Protein AF-A8DWI6-F1 (afdb_monomer_lite)

Organism: Nematostella vectensis (NCBI:txid45351)

InterPro domains:
  IPR045056 Nucleolar protein Nop56/Nop58 [PTHR10894] (2-121)

Foldseek 3Di:
DDDVVNVVVCVVPDPPDPDDPQPEAEDCDVVVQVVCCVPPVHHYDPDPVSNVVVVVCVVCVCVVDPPRHPVNVVVVVVVVVVVVVCVVVVPDPVPDCPVVVVVVVVVVVVVVVVVVVVVVD

pLDDT: mean 83.8, std 11.17, range [44.16, 97.62]

Secondary structure (DSSP, 8-state):
---HHHHHHHHHHS---SS----EEE-S-HHHHHHHHHHH--EEE--HHHHHHHHHHHHTHHHHSTT--HHHHHHHHHHHHHHHHHHHTT--GGG-THHHHHHHHHHHHHHHHHHHHHHH-

Structure (mmCIF, N/CA/C/O backbone):
data_AF-A8DWI6-F1
#
_entry.i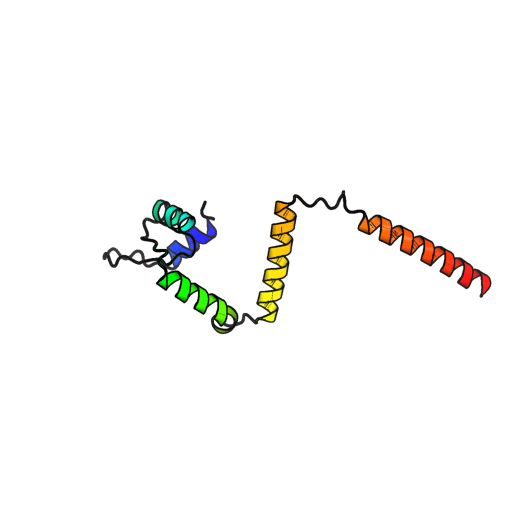d   AF-A8DWI6-F1
#
loop_
_atom_site.group_PDB
_atom_site.id
_atom_site.type_symbol
_atom_site.label_atom_id
_atom_site.label_alt_id
_atom_site.label_comp_id
_atom_site.label_asym_id
_atom_site.label_entity_id
_atom_site.label_seq_id
_atom_site.pdbx_PDB_ins_code
_atom_site.Cartn_x
_atom_site.Cartn_y
_atom_site.Cartn_z
_atom_site.occupancy
_atom_site.B_iso_or_equiv
_atom_site.auth_seq_id
_atom_site.auth_comp_id
_atom_site.auth_asym_id
_atom_site.auth_atom_id
_atom_site.pdbx_PDB_model_num
ATOM 1 N N . ILE A 1 1 ? -2.796 10.628 16.595 1.00 67.81 1 ILE A N 1
ATOM 2 C CA . ILE A 1 1 ? -3.218 11.701 15.663 1.00 67.81 1 ILE A CA 1
ATOM 3 C C . ILE A 1 1 ? -4.239 11.090 14.725 1.00 67.81 1 ILE A C 1
ATOM 5 O O . ILE A 1 1 ? -3.948 10.046 14.149 1.00 67.81 1 ILE A O 1
ATOM 9 N N . ILE A 1 2 ? -5.428 11.678 14.650 1.00 73.75 2 ILE A N 1
ATOM 10 C CA . ILE A 1 2 ? -6.501 11.252 13.748 1.00 73.75 2 ILE A CA 1
ATOM 11 C C . ILE A 1 2 ? -6.483 12.187 12.547 1.00 73.75 2 ILE A C 1
ATOM 13 O O . ILE A 1 2 ? -6.331 13.391 12.723 1.00 73.75 2 ILE A O 1
ATOM 17 N N . HIS A 1 3 ? -6.587 11.621 11.349 1.00 84.81 3 HIS A N 1
ATOM 18 C CA . HIS A 1 3 ? -6.736 12.399 10.124 1.00 84.81 3 HIS A CA 1
ATOM 19 C C . HIS A 1 3 ? -8.183 12.886 9.995 1.00 84.81 3 HIS A C 1
ATOM 21 O O . HIS A 1 3 ? -9.103 12.146 10.353 1.00 84.81 3 HIS A O 1
ATOM 27 N N . ASP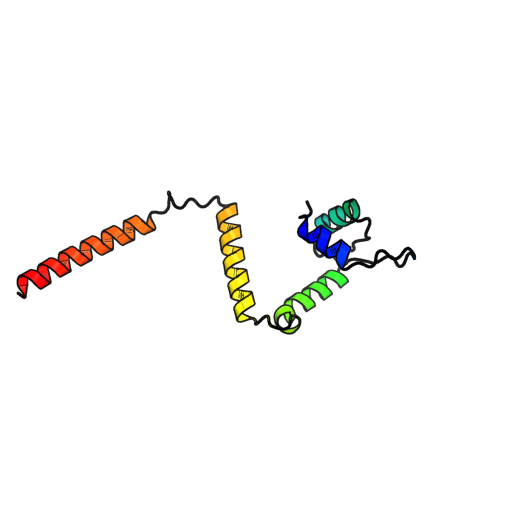 A 1 4 ? -8.395 14.086 9.459 1.00 83.88 4 ASP A N 1
ATOM 28 C CA . ASP A 1 4 ? -9.724 14.709 9.383 1.00 83.88 4 ASP A CA 1
ATOM 29 C C . ASP A 1 4 ? -10.741 13.849 8.613 1.00 83.88 4 ASP A C 1
ATOM 31 O O . ASP A 1 4 ? -11.890 13.722 9.034 1.00 83.88 4 ASP A O 1
ATOM 35 N N . ASP A 1 5 ? -10.295 13.143 7.569 1.00 86.31 5 ASP A N 1
ATOM 36 C CA . ASP A 1 5 ? -11.136 12.194 6.821 1.00 86.31 5 ASP A CA 1
ATOM 37 C C . ASP A 1 5 ? -11.675 11.053 7.695 1.00 86.31 5 ASP A C 1
ATOM 39 O O . ASP A 1 5 ? -12.832 10.650 7.566 1.00 86.31 5 ASP A O 1
ATOM 43 N N . LEU A 1 6 ? -10.847 10.530 8.610 1.00 82.94 6 LEU A N 1
ATOM 44 C CA . LEU A 1 6 ? -11.266 9.465 9.520 1.00 82.94 6 LEU A CA 1
ATOM 45 C C . LEU A 1 6 ? -12.302 9.994 10.514 1.00 82.94 6 LEU A C 1
ATOM 47 O O . LEU A 1 6 ? -13.264 9.294 10.824 1.00 82.94 6 LEU A O 1
ATOM 51 N N . LYS A 1 7 ? -12.137 11.235 10.982 1.00 81.00 7 LYS A N 1
ATOM 52 C CA . LYS A 1 7 ? -13.103 11.885 11.869 1.00 81.00 7 LYS A CA 1
ATOM 53 C C . LYS A 1 7 ? -14.454 12.073 11.172 1.00 81.00 7 LYS A C 1
ATOM 55 O O . LYS A 1 7 ? -15.467 11.616 11.697 1.00 81.00 7 LYS A O 1
ATOM 60 N N . ALA A 1 8 ? -14.456 12.647 9.967 1.00 84.94 8 ALA A N 1
ATOM 61 C CA . ALA A 1 8 ? -15.669 12.863 9.178 1.00 84.94 8 ALA A CA 1
ATOM 62 C C . ALA A 1 8 ? -16.396 11.545 8.855 1.00 84.94 8 ALA A C 1
ATOM 64 O O . ALA A 1 8 ? -17.621 11.461 8.945 1.00 84.94 8 ALA A O 1
ATOM 65 N N . PHE A 1 9 ? -15.645 10.486 8.533 1.00 84.50 9 PHE A N 1
ATOM 66 C CA . PHE A 1 9 ? -16.220 9.171 8.257 1.00 84.50 9 PHE A CA 1
ATOM 67 C C . PHE A 1 9 ? -16.909 8.558 9.483 1.00 84.50 9 PHE A C 1
ATOM 69 O O . PHE A 1 9 ? -17.992 7.983 9.356 1.00 84.50 9 PHE A O 1
ATOM 76 N N . VAL A 1 10 ? -16.302 8.666 10.668 1.00 80.56 10 VAL A N 1
ATOM 77 C CA . VAL A 1 10 ? -16.888 8.119 11.900 1.00 80.56 10 VAL A CA 1
ATOM 78 C C . VAL A 1 10 ? -18.127 8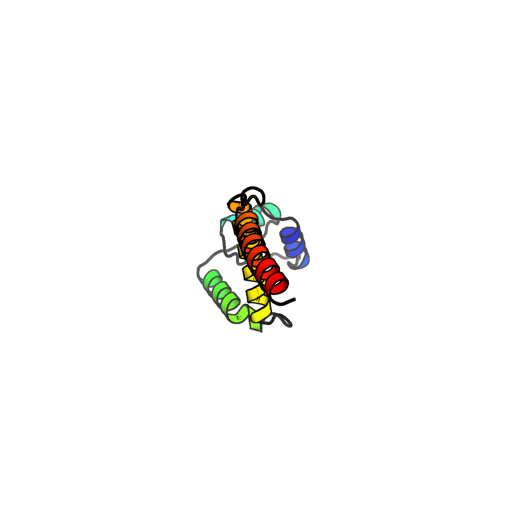.915 12.314 1.00 80.56 10 VAL A C 1
ATOM 80 O O . VAL A 1 10 ? -19.133 8.310 12.675 1.00 80.56 10 VAL A O 1
ATOM 83 N N . GLU A 1 11 ? -18.110 10.243 12.190 1.00 79.50 11 GLU A N 1
ATOM 84 C CA . GLU A 1 11 ? -19.276 11.093 12.481 1.00 79.50 11 GLU A CA 1
ATOM 85 C C . GLU A 1 11 ? -20.465 10.807 11.552 1.00 79.50 11 GLU A C 1
ATOM 87 O O . GLU A 1 11 ? -21.609 10.803 12.004 1.00 79.50 11 GLU A O 1
ATOM 92 N N . ALA A 1 12 ? -20.208 10.518 10.273 1.00 82.56 12 ALA A N 1
ATOM 93 C CA . ALA A 1 12 ? -21.257 10.214 9.301 1.00 82.56 12 ALA A CA 1
ATOM 94 C C . ALA A 1 12 ? -21.896 8.826 9.499 1.00 82.56 12 ALA A C 1
ATOM 96 O O . ALA A 1 12 ? -23.077 8.647 9.204 1.00 82.56 12 ALA A O 1
ATOM 97 N N . ASN A 1 13 ? -21.129 7.838 9.973 1.00 80.81 13 ASN A N 1
ATOM 98 C CA . ASN A 1 13 ? -21.574 6.441 10.040 1.00 80.81 13 ASN A CA 1
ATOM 99 C C . ASN A 1 13 ? -21.984 5.974 11.445 1.00 80.81 13 ASN A C 1
ATOM 101 O O . ASN A 1 13 ? -22.634 4.934 11.570 1.00 80.81 13 ASN A O 1
ATOM 105 N N . VAL A 1 14 ? -21.623 6.702 12.506 1.00 75.19 14 VAL A N 1
ATOM 106 C CA . VAL A 1 14 ? -22.023 6.357 13.876 1.00 75.19 14 VAL A CA 1
ATOM 107 C C . VAL A 1 14 ? -23.279 7.146 14.260 1.00 75.19 14 VAL A C 1
ATOM 109 O O . VAL A 1 14 ? -23.229 8.373 14.332 1.00 75.19 14 VAL A O 1
ATOM 112 N N . PRO A 1 15 ? -24.416 6.484 14.561 1.00 65.88 15 PRO A N 1
ATOM 113 C CA . PRO A 1 15 ? -25.617 7.186 14.988 1.00 65.88 15 PRO A CA 1
ATOM 114 C C . PRO A 1 15 ? -25.386 7.825 16.362 1.00 65.88 15 PRO A C 1
ATOM 116 O O . PRO A 1 15 ? -25.381 7.152 17.393 1.00 65.88 15 PRO A O 1
ATOM 119 N N . THR A 1 16 ? -25.257 9.150 16.394 1.00 60.06 16 THR A N 1
ATOM 120 C CA . THR A 1 16 ? -25.236 9.975 17.614 1.00 60.06 16 THR A CA 1
ATOM 121 C C . THR A 1 16 ? -26.654 10.141 18.182 1.00 60.06 16 THR A C 1
ATOM 123 O O . THR A 1 16 ? -27.158 11.234 18.439 1.00 60.06 16 THR A O 1
ATOM 126 N N . GLY A 1 17 ? -27.351 9.020 18.377 1.00 49.59 17 GLY A N 1
ATOM 127 C CA . GLY A 1 17 ? -28.665 8.980 19.007 1.00 49.59 17 GLY A CA 1
ATOM 128 C C . GLY A 1 17 ? -28.542 9.106 20.524 1.00 49.59 17 GLY A C 1
ATOM 129 O O . GLY A 1 17 ? -27.929 8.266 21.175 1.00 49.59 17 GLY A O 1
ATOM 130 N N . LYS A 1 18 ? -29.182 10.127 21.105 1.00 48.78 18 LYS A N 1
ATOM 131 C CA . LYS A 1 18 ? -29.254 10.482 22.543 1.00 48.78 18 LYS A CA 1
ATOM 132 C C . LYS A 1 18 ? -29.789 9.393 23.510 1.00 48.78 18 LYS A C 1
ATOM 134 O O . LYS A 1 18 ? -30.140 9.705 24.647 1.00 48.78 18 LYS A O 1
ATOM 139 N N . LYS A 1 19 ? -29.835 8.113 23.130 1.00 44.16 19 LYS A N 1
ATOM 140 C CA . LYS A 1 19 ? -30.117 6.975 24.019 1.00 44.16 19 LYS A CA 1
ATOM 141 C C . LYS A 1 19 ? -28.921 6.027 24.019 1.00 44.16 19 LYS A C 1
ATOM 143 O O . LYS A 1 19 ? -28.733 5.264 23.086 1.00 44.16 19 LYS A O 1
ATOM 148 N N . LYS A 1 20 ? -28.149 6.122 25.104 1.00 46.75 20 LYS A N 1
ATOM 149 C CA . LYS A 1 20 ? -27.011 5.318 25.591 1.00 46.75 20 LYS A CA 1
ATOM 150 C C . LYS A 1 20 ? -27.043 3.795 25.308 1.00 46.75 20 LYS A C 1
ATOM 152 O O . LYS A 1 20 ? -26.902 3.003 26.237 1.00 46.75 20 LYS A O 1
ATOM 157 N N . SER A 1 21 ? -27.130 3.339 24.063 1.00 45.66 21 SER A N 1
ATOM 158 C CA . SER A 1 21 ? -26.440 2.103 23.699 1.00 45.66 21 SER A CA 1
ATOM 159 C C . SER A 1 21 ? -24.988 2.505 23.507 1.00 45.66 21 SER A C 1
ATOM 161 O O . SER A 1 21 ? -24.685 3.239 22.570 1.00 45.66 21 SER A O 1
ATOM 163 N N . LYS A 1 22 ? -24.111 2.124 24.439 1.00 58.75 22 LYS A N 1
ATOM 164 C CA . LYS A 1 22 ? -22.657 2.245 24.284 1.00 58.75 22 LYS A CA 1
ATOM 165 C C . LYS A 1 22 ? -22.279 1.619 22.938 1.00 58.75 22 LYS A C 1
ATOM 167 O O . LYS A 1 22 ? -22.161 0.401 22.854 1.00 58.75 22 LYS A O 1
ATOM 172 N N . VAL A 1 23 ? -22.171 2.424 21.883 1.00 65.94 23 VAL A N 1
ATOM 173 C CA . VAL A 1 23 ? -21.660 1.951 20.600 1.00 65.94 23 VAL A CA 1
ATOM 174 C C . VAL A 1 23 ? -20.201 1.620 20.866 1.0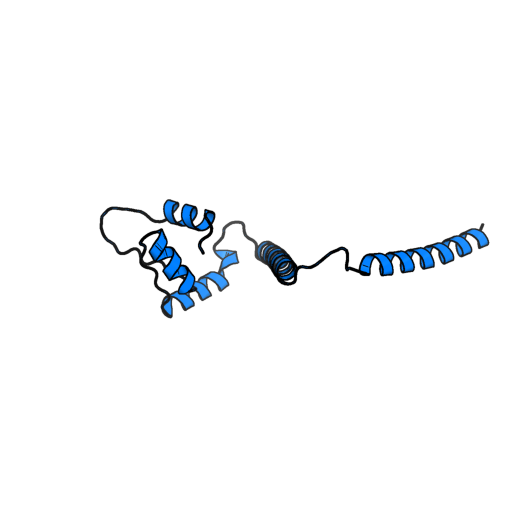0 65.94 23 VAL A C 1
ATOM 176 O O . VAL A 1 23 ? -19.410 2.509 21.178 1.00 65.94 23 VAL A O 1
ATOM 179 N N . LEU A 1 24 ? -19.899 0.326 20.860 1.00 71.62 24 LEU A N 1
ATOM 180 C CA . LEU A 1 24 ? -18.557 -0.184 21.065 1.00 71.62 24 LEU A CA 1
ATOM 181 C C . LEU A 1 24 ? -17.885 -0.242 19.695 1.00 71.62 24 LEU A C 1
ATOM 183 O O . LEU A 1 24 ? -18.315 -1.005 18.828 1.00 71.62 24 LEU A O 1
ATOM 187 N N . LEU A 1 25 ? -16.865 0.584 19.483 1.00 81.44 25 LEU A N 1
ATOM 188 C CA . LEU A 1 25 ? -16.085 0.549 18.252 1.00 81.44 25 LEU A CA 1
ATOM 189 C C . LEU A 1 25 ? -14.898 -0.396 18.441 1.00 81.44 25 LEU A C 1
ATOM 191 O O . LEU A 1 25 ? -14.053 -0.174 19.305 1.00 81.44 25 LEU A O 1
ATOM 195 N N . GLY A 1 26 ? -14.830 -1.442 17.622 1.00 83.44 26 GLY A N 1
ATOM 196 C CA . GLY A 1 26 ? -13.677 -2.332 17.599 1.00 83.44 26 GLY A CA 1
ATOM 197 C C . GLY A 1 26 ? -12.518 -1.709 16.828 1.00 83.44 26 GLY A C 1
ATOM 198 O O . GLY A 1 26 ? -12.648 -1.457 15.630 1.00 83.44 26 GLY A O 1
ATOM 199 N N . VAL A 1 27 ? -11.385 -1.473 17.493 1.00 85.06 27 VAL A N 1
ATOM 200 C CA . VAL A 1 27 ? -10.194 -0.865 16.877 1.00 85.06 27 VAL A CA 1
ATOM 201 C C . VAL A 1 27 ? -9.011 -1.829 16.959 1.00 85.06 27 VAL A C 1
ATOM 203 O O . VAL A 1 27 ? -8.826 -2.526 17.953 1.00 85.06 27 VAL A O 1
ATOM 206 N N . ALA A 1 28 ? -8.197 -1.877 15.900 1.00 84.56 28 ALA A N 1
ATOM 207 C CA . ALA A 1 28 ? -7.031 -2.761 15.833 1.00 84.56 28 ALA A CA 1
ATOM 208 C C . ALA A 1 28 ? -5.862 -2.310 16.730 1.00 84.56 28 ALA A C 1
ATOM 210 O O . ALA A 1 28 ? -5.100 -3.147 17.202 1.00 84.56 28 ALA A O 1
ATOM 211 N N . ASP A 1 29 ? -5.706 -0.999 16.938 1.00 85.25 29 ASP A N 1
ATOM 212 C CA . ASP A 1 29 ? -4.639 -0.399 17.744 1.00 85.25 29 ASP A CA 1
ATOM 213 C C . ASP A 1 29 ? -5.248 0.418 18.892 1.00 85.25 29 ASP A C 1
ATOM 215 O O . ASP A 1 29 ? -6.077 1.309 18.675 1.00 85.25 29 ASP A O 1
ATOM 219 N N . SER A 1 30 ? -4.808 0.132 20.117 1.00 83.50 30 SER A N 1
ATOM 220 C CA . SER A 1 30 ? -5.268 0.805 21.331 1.00 83.50 30 SER A CA 1
ATOM 221 C C . SER A 1 30 ? -4.917 2.296 21.352 1.00 83.50 30 SER A C 1
ATOM 223 O O . SER A 1 30 ? -5.683 3.093 21.891 1.00 83.50 30 SER A O 1
ATOM 225 N N . LYS A 1 31 ? -3.819 2.716 20.704 1.00 85.75 31 LYS A N 1
ATOM 226 C CA . LYS A 1 31 ? -3.434 4.138 20.611 1.00 85.75 31 LYS A CA 1
ATOM 227 C C . LYS A 1 31 ? -4.391 4.937 19.733 1.00 85.75 31 LYS A C 1
ATOM 229 O O . LYS A 1 31 ? -4.677 6.097 20.022 1.00 85.75 31 LYS A O 1
ATOM 234 N N . ILE A 1 32 ? -4.884 4.323 18.657 1.00 83.06 32 ILE A N 1
ATOM 235 C CA . ILE A 1 32 ? -5.893 4.936 17.787 1.00 83.06 32 ILE A CA 1
ATOM 236 C C . ILE A 1 32 ? -7.236 4.969 18.517 1.00 83.06 32 ILE A C 1
ATOM 238 O O . ILE A 1 32 ? -7.905 5.997 18.490 1.00 83.06 32 ILE A O 1
ATOM 242 N N . GLY A 1 33 ? -7.586 3.894 19.231 1.00 81.94 33 GLY A N 1
ATOM 243 C CA . GLY A 1 33 ? -8.776 3.854 20.084 1.00 81.94 33 GLY A CA 1
ATOM 244 C C . GLY A 1 33 ? -8.796 4.981 21.121 1.00 81.94 33 GLY A C 1
ATOM 245 O O . GLY A 1 33 ? -9.799 5.681 21.230 1.00 81.94 33 GLY A O 1
ATOM 246 N N . ALA A 1 34 ? -7.671 5.230 21.800 1.00 82.88 34 ALA A N 1
ATOM 247 C CA . ALA A 1 34 ? -7.539 6.336 22.751 1.00 82.88 34 ALA A CA 1
ATOM 248 C C . ALA A 1 34 ? -7.764 7.707 22.087 1.00 82.88 34 ALA A C 1
ATOM 250 O O . ALA A 1 34 ? -8.564 8.503 22.571 1.00 82.88 34 ALA A O 1
ATOM 251 N N . ALA A 1 35 ? -7.147 7.952 20.926 1.00 83.31 35 ALA A N 1
ATOM 252 C CA . ALA A 1 35 ? -7.343 9.203 20.191 1.00 83.31 35 ALA A CA 1
ATOM 253 C C . ALA A 1 35 ? -8.800 9.392 19.711 1.00 83.31 35 ALA A C 1
ATOM 255 O O . ALA A 1 35 ? -9.301 10.518 19.654 1.00 83.31 35 ALA A O 1
ATOM 256 N N . ILE A 1 36 ? -9.494 8.307 19.343 1.00 81.94 36 ILE A N 1
ATOM 257 C CA . ILE A 1 36 ? -10.901 8.354 18.904 1.00 81.94 36 ILE A CA 1
ATOM 258 C C . ILE A 1 36 ? -11.801 8.645 20.102 1.00 81.94 36 ILE A C 1
ATOM 260 O O . ILE A 1 36 ? -12.725 9.450 20.005 1.00 81.94 36 ILE A O 1
ATOM 264 N N . GLN A 1 37 ? -11.507 8.033 21.245 1.00 80.50 37 GLN A N 1
ATOM 265 C CA . GLN A 1 37 ? -12.240 8.278 22.475 1.00 80.50 37 GLN A CA 1
ATOM 266 C C . GLN A 1 37 ? -12.099 9.734 22.937 1.00 80.50 37 GLN A C 1
ATOM 268 O O . GLN A 1 37 ? -13.101 10.338 23.307 1.00 80.50 37 GLN A O 1
ATOM 273 N N . GLU A 1 38 ? -10.903 10.321 22.840 1.00 79.56 38 GLU A N 1
ATOM 274 C CA . GLU A 1 38 ? -10.669 11.738 23.156 1.00 79.56 38 GLU A CA 1
ATOM 275 C C . GLU A 1 38 ? -11.401 12.696 22.203 1.00 79.56 38 GLU A C 1
ATOM 277 O O . GLU A 1 38 ? -11.919 13.724 22.634 1.00 79.56 38 GLU A O 1
ATOM 282 N N . SER A 1 39 ? -11.462 12.376 20.908 1.00 77.75 39 SER A N 1
ATOM 283 C CA . SER A 1 39 ? -12.016 13.284 19.891 1.00 77.75 39 SER A CA 1
ATOM 284 C C . SER A 1 39 ? -13.529 13.165 19.690 1.00 77.75 39 SER A C 1
ATOM 286 O O . SER A 1 39 ? -14.181 14.165 19.396 1.00 77.75 39 SER A O 1
ATOM 288 N N . LEU A 1 40 ? -14.090 11.962 19.831 1.00 74.25 40 LEU A N 1
ATOM 289 C CA . LEU A 1 40 ? -15.477 11.645 19.471 1.00 74.25 40 LEU A CA 1
ATOM 290 C C . LEU A 1 40 ? -16.299 11.107 20.655 1.00 74.25 40 LEU A C 1
ATOM 292 O O . LEU A 1 40 ? -17.498 10.883 20.509 1.00 74.25 40 LEU A O 1
ATOM 296 N N . ASN A 1 41 ? -15.689 10.922 21.835 1.00 70.88 41 ASN A N 1
ATOM 297 C CA . ASN A 1 41 ? -16.324 10.358 23.038 1.00 70.88 41 ASN A CA 1
ATOM 298 C C . ASN A 1 41 ? -16.976 8.975 22.817 1.00 70.88 41 ASN A C 1
ATOM 300 O O . ASN A 1 41 ? -17.936 8.609 23.500 1.00 70.88 41 ASN A O 1
ATOM 304 N N . ILE A 1 42 ? -16.457 8.188 21.869 1.00 75.06 42 ILE A N 1
ATOM 305 C CA . ILE A 1 42 ? -16.922 6.824 21.576 1.00 75.06 42 ILE A CA 1
ATOM 306 C C . ILE A 1 42 ? -16.076 5.820 22.367 1.00 75.06 42 ILE A C 1
ATOM 308 O O . ILE A 1 42 ? -14.855 5.944 22.447 1.00 75.06 42 ILE A O 1
ATOM 312 N N . CYS A 1 43 ? -16.722 4.804 22.944 1.00 70.06 43 CYS A N 1
ATOM 313 C CA . CYS A 1 43 ? -16.030 3.748 23.676 1.00 70.06 43 CYS A CA 1
ATOM 314 C C . CYS A 1 43 ? -15.383 2.777 22.677 1.00 70.06 43 CYS A C 1
ATOM 316 O O . CYS A 1 43 ? -16.087 2.076 21.946 1.00 70.06 43 CYS A O 1
ATOM 318 N N . CYS A 1 44 ? -14.052 2.770 22.623 1.00 78.19 44 CYS A N 1
ATO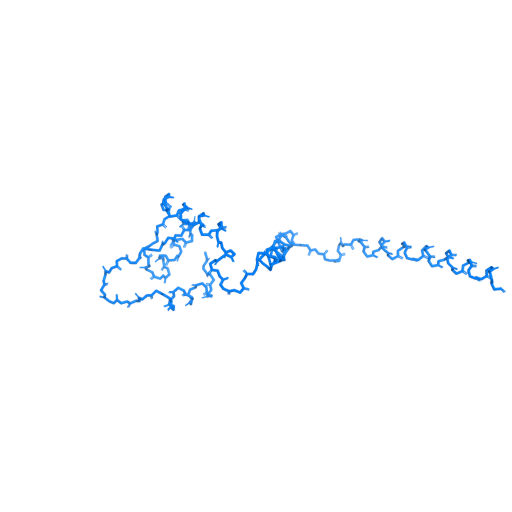M 319 C CA . CYS A 1 44 ? -13.287 1.896 21.739 1.00 78.19 44 CYS A CA 1
ATOM 320 C C . CYS A 1 44 ? -12.763 0.693 22.525 1.00 78.19 44 CYS A C 1
ATOM 322 O O . CYS A 1 44 ? -12.205 0.866 23.607 1.00 78.19 44 CYS A O 1
ATOM 324 N N . ASP A 1 45 ? -12.920 -0.509 21.976 1.00 79.50 45 ASP A N 1
ATOM 325 C CA . ASP A 1 45 ? -12.361 -1.734 22.546 1.00 79.50 45 ASP A CA 1
ATOM 326 C C . ASP A 1 45 ? -11.408 -2.395 21.542 1.00 79.50 45 ASP A C 1
ATOM 328 O O . ASP A 1 45 ? -11.631 -2.389 20.328 1.00 79.50 45 ASP A O 1
ATOM 332 N N . SER A 1 46 ? -10.325 -2.958 22.064 1.00 77.56 46 SER A N 1
ATOM 333 C CA . SER A 1 46 ? -9.302 -3.689 21.314 1.00 77.56 46 SER A CA 1
ATOM 334 C C . SER A 1 46 ? -9.082 -5.076 21.926 1.00 77.56 46 SER A C 1
ATOM 336 O O . SER A 1 46 ? -7.948 -5.535 22.068 1.00 77.56 46 SER A O 1
ATOM 338 N N . GLY A 1 47 ? -10.165 -5.726 22.360 1.00 84.50 47 GLY A N 1
ATOM 339 C CA . GLY A 1 47 ? -10.136 -7.076 22.913 1.00 84.50 47 GLY A CA 1
ATOM 340 C C . GLY A 1 47 ? -9.734 -8.150 21.891 1.00 84.50 47 GLY A C 1
ATOM 341 O O . GLY A 1 47 ? -9.847 -7.971 20.677 1.00 84.50 47 GLY A O 1
ATOM 342 N N . GLY A 1 48 ? -9.309 -9.318 22.385 1.00 83.38 48 GLY A N 1
ATOM 343 C CA . GLY A 1 48 ? -8.839 -10.428 21.540 1.00 83.38 48 GLY A CA 1
ATOM 344 C C . GLY A 1 48 ? -9.874 -10.923 20.521 1.00 83.38 48 GLY A C 1
ATOM 345 O O . GLY A 1 48 ? -9.527 -11.217 19.382 1.00 83.38 48 GLY A O 1
ATOM 346 N N . VAL A 1 49 ? -11.161 -10.919 20.885 1.00 86.69 49 VAL A N 1
ATOM 347 C CA . VAL A 1 49 ? -12.256 -11.295 19.971 1.00 86.69 49 VAL A CA 1
ATOM 348 C C . VAL A 1 49 ? -12.353 -10.326 18.786 1.00 86.69 49 VAL A C 1
ATOM 350 O O . VAL A 1 49 ? -12.561 -10.748 17.652 1.00 86.69 49 VAL A O 1
ATOM 353 N N . ILE A 1 50 ? -12.148 -9.028 19.024 1.00 86.69 50 ILE A N 1
ATOM 354 C CA . ILE A 1 50 ? -12.208 -7.987 17.988 1.00 86.69 50 ILE A CA 1
ATOM 355 C C . ILE A 1 50 ? -11.057 -8.161 16.990 1.00 86.69 50 ILE A C 1
ATOM 357 O O . ILE A 1 50 ? -11.257 -8.006 15.784 1.00 86.69 50 ILE A O 1
ATOM 361 N N . LEU A 1 51 ? -9.869 -8.549 17.464 1.00 86.94 51 LEU A N 1
ATOM 362 C CA . LEU A 1 51 ? -8.717 -8.836 16.605 1.00 86.94 51 LEU A CA 1
ATOM 363 C C . LEU A 1 51 ? -8.951 -10.047 15.690 1.00 86.94 51 LEU A C 1
ATOM 365 O O . LEU A 1 51 ? -8.588 -9.988 14.513 1.00 86.94 51 LEU A O 1
ATOM 369 N N . GLU A 1 52 ? -9.600 -11.102 16.188 1.00 89.25 52 GLU A N 1
ATOM 370 C CA . GLU A 1 52 ? -9.984 -12.264 15.373 1.00 89.25 52 GLU A CA 1
ATOM 371 C C . GLU A 1 52 ? -11.040 -11.901 14.319 1.00 89.25 52 GLU A C 1
ATOM 373 O O . GLU A 1 52 ? -10.919 -12.280 13.151 1.00 89.25 52 GLU A O 1
ATOM 378 N N . VAL A 1 53 ? -12.027 -11.073 14.676 1.00 89.81 53 VAL A N 1
ATOM 379 C CA . VAL A 1 53 ? -13.010 -10.554 13.710 1.00 89.81 53 VAL A CA 1
ATOM 380 C C . VAL A 1 53 ? -12.322 -9.710 12.630 1.00 89.81 53 VAL A C 1
ATOM 382 O O . VAL A 1 53 ? -12.537 -9.933 11.439 1.00 89.81 53 VAL A O 1
ATOM 385 N N . LEU A 1 54 ? -11.424 -8.796 13.011 1.00 89.25 54 LEU A N 1
ATOM 386 C CA . LEU A 1 54 ? -10.612 -8.001 12.078 1.00 89.25 54 LEU A CA 1
ATOM 387 C C . LEU A 1 54 ? -9.727 -8.872 11.176 1.00 89.25 54 LEU A C 1
ATOM 389 O O . LEU A 1 54 ? -9.476 -8.529 10.017 1.00 89.25 54 LEU A O 1
ATOM 393 N N . ARG A 1 55 ? -9.229 -10.000 11.685 1.00 89.00 55 ARG A N 1
ATOM 394 C CA . ARG A 1 55 ? -8.469 -10.976 10.900 1.00 89.00 55 ARG A CA 1
ATOM 395 C C . ARG A 1 55 ? -9.359 -11.656 9.855 1.00 89.00 55 ARG A C 1
ATOM 397 O O . ARG A 1 55 ? -8.959 -11.710 8.692 1.00 89.00 55 ARG A O 1
ATOM 404 N N . GLY A 1 56 ? -10.562 -12.090 10.230 1.00 90.38 56 GLY A N 1
ATOM 405 C CA . GLY A 1 56 ? -11.550 -12.636 9.291 1.00 90.38 56 GLY A CA 1
ATOM 406 C C . GLY A 1 56 ? -11.946 -11.627 8.207 1.00 90.38 56 GLY A C 1
ATOM 407 O O . GLY A 1 56 ? -11.974 -11.963 7.022 1.00 90.38 56 GLY A O 1
ATOM 408 N N . ILE A 1 57 ? -12.138 -10.361 8.594 1.00 89.88 57 ILE A N 1
ATOM 409 C CA . ILE A 1 57 ? -12.425 -9.262 7.663 1.00 89.88 57 ILE A CA 1
ATOM 410 C C . ILE A 1 57 ? -11.281 -9.086 6.656 1.00 89.88 57 ILE A C 1
ATOM 412 O O . ILE A 1 57 ? -11.529 -8.986 5.458 1.00 89.88 57 ILE A O 1
ATOM 416 N N . ARG A 1 58 ? -10.020 -9.099 7.106 1.00 87.19 58 ARG A N 1
ATOM 417 C CA . ARG A 1 58 ? -8.863 -9.002 6.198 1.00 87.19 58 ARG A CA 1
ATOM 418 C C . ARG A 1 58 ? -8.768 -10.181 5.232 1.00 87.19 58 ARG A C 1
ATOM 420 O O . ARG A 1 58 ? -8.462 -9.966 4.065 1.00 87.19 58 ARG A O 1
ATOM 427 N N . MET A 1 59 ? -9.057 -11.400 5.688 1.00 88.75 59 MET A N 1
ATOM 428 C CA . MET A 1 59 ? -9.011 -12.597 4.838 1.00 88.75 59 MET A CA 1
ATOM 429 C C . MET A 1 59 ? -10.071 -12.576 3.727 1.00 88.75 59 MET A C 1
ATOM 431 O O . MET A 1 59 ? -9.836 -13.087 2.634 1.00 88.75 59 MET A O 1
ATOM 435 N N . HIS A 1 60 ? -11.236 -11.986 3.993 1.00 87.31 60 HIS A N 1
ATOM 436 C CA . HIS A 1 60 ? -12.354 -11.932 3.049 1.00 87.31 60 HIS A CA 1
ATOM 437 C C . HIS A 1 60 ? -12.571 -10.548 2.429 1.00 87.31 60 HIS A C 1
ATOM 439 O O . HIS A 1 60 ? -13.609 -10.313 1.810 1.00 87.31 60 HIS A O 1
ATOM 445 N N . PHE A 1 61 ? -11.601 -9.643 2.565 1.00 82.62 61 PHE A N 1
ATOM 446 C CA . PHE A 1 61 ? -11.704 -8.247 2.138 1.00 82.62 61 PHE A CA 1
ATOM 447 C C . PHE A 1 61 ? -12.117 -8.111 0.666 1.00 82.62 61 PHE A C 1
ATOM 449 O O . PHE A 1 61 ? -13.066 -7.392 0.351 1.00 82.62 61 PHE A O 1
ATOM 456 N N . ASP A 1 62 ? -11.499 -8.910 -0.204 1.00 80.38 62 ASP A N 1
ATOM 457 C CA . ASP A 1 62 ? -11.767 -8.929 -1.646 1.00 80.38 62 ASP A CA 1
ATOM 458 C C . ASP A 1 62 ? -13.194 -9.384 -1.999 1.00 80.38 62 ASP A C 1
ATOM 460 O O . ASP A 1 62 ? -13.694 -9.093 -3.079 1.00 80.38 62 ASP A O 1
ATOM 464 N N . LYS A 1 63 ? -13.868 -10.118 -1.102 1.00 83.44 63 LYS A N 1
ATOM 465 C CA . LYS A 1 63 ? -15.240 -10.614 -1.315 1.00 83.44 63 LYS A CA 1
ATOM 466 C C . LYS A 1 63 ? -16.306 -9.707 -0.703 1.00 83.44 63 LYS A C 1
ATOM 468 O O . LYS A 1 63 ? -17.461 -9.774 -1.113 1.00 83.44 63 LYS A O 1
ATOM 473 N N . MET A 1 64 ? -15.946 -8.890 0.287 1.00 82.44 64 MET A N 1
ATOM 474 C CA . MET A 1 64 ? -16.893 -8.021 0.996 1.00 82.44 64 MET A CA 1
ATOM 475 C C . MET A 1 64 ? -17.119 -6.683 0.290 1.00 82.44 64 MET A C 1
ATOM 477 O O . MET A 1 64 ? -18.193 -6.099 0.424 1.00 82.44 64 MET A O 1
ATOM 481 N N . ILE A 1 65 ? -16.138 -6.201 -0.477 1.00 82.19 65 ILE A N 1
ATOM 482 C CA . ILE A 1 65 ? -16.254 -4.943 -1.216 1.00 82.19 65 ILE A CA 1
ATOM 483 C C . ILE A 1 65 ? -16.689 -5.237 -2.650 1.00 82.19 65 ILE A C 1
ATOM 485 O O . ILE A 1 65 ? -15.936 -5.775 -3.461 1.00 82.19 65 ILE A O 1
ATOM 489 N N . LYS A 1 66 ? -17.918 -4.840 -2.986 1.00 78.62 66 LYS A N 1
ATOM 490 C CA . LYS A 1 66 ? -18.437 -4.944 -4.353 1.00 78.62 66 LYS A 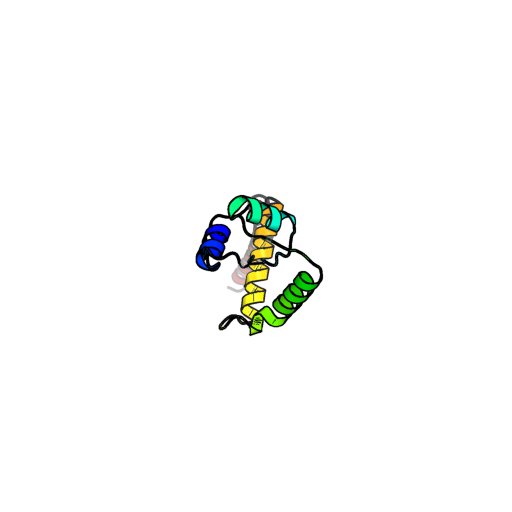CA 1
ATOM 491 C C . LYS A 1 66 ? -17.589 -4.073 -5.288 1.00 78.62 66 LYS A C 1
ATOM 493 O O . LYS A 1 66 ? -17.502 -2.866 -5.090 1.00 78.62 66 LYS A O 1
ATOM 498 N N . GLY A 1 67 ? -16.978 -4.688 -6.300 1.00 75.69 67 GLY A N 1
ATOM 499 C CA . GLY A 1 67 ? -16.159 -3.998 -7.306 1.00 75.69 67 GLY A CA 1
ATOM 500 C C . GLY A 1 67 ? -14.657 -3.946 -7.008 1.00 75.69 67 GLY A C 1
ATOM 501 O O . GLY A 1 67 ? -13.895 -3.531 -7.879 1.00 75.69 67 GLY A O 1
ATOM 502 N N . LEU A 1 68 ? -14.203 -4.410 -5.838 1.00 76.06 68 LEU A N 1
ATOM 503 C CA . LEU A 1 68 ? -12.777 -4.567 -5.565 1.00 76.06 68 LEU A CA 1
ATOM 504 C C . LEU A 1 68 ? -12.334 -5.981 -5.947 1.00 76.06 68 LEU A C 1
ATOM 506 O O . LEU A 1 68 ? -12.672 -6.953 -5.282 1.00 76.06 68 LEU A O 1
ATOM 510 N N . THR A 1 69 ? -11.564 -6.104 -7.024 1.00 82.31 69 THR A N 1
ATOM 511 C CA . THR A 1 69 ? -10.918 -7.380 -7.358 1.00 82.31 69 THR A CA 1
ATOM 512 C C . THR A 1 69 ? -9.617 -7.532 -6.567 1.00 82.31 69 THR A C 1
ATOM 514 O O . THR A 1 69 ? -8.910 -6.547 -6.343 1.00 82.31 69 THR A O 1
ATOM 517 N N . GLY A 1 70 ? -9.247 -8.763 -6.195 1.00 81.31 70 GLY A N 1
ATOM 518 C CA . GLY A 1 70 ? -7.989 -9.017 -5.473 1.00 81.31 70 GLY A CA 1
ATOM 519 C C . GLY A 1 70 ? -6.743 -8.518 -6.224 1.00 81.31 70 GLY A C 1
ATOM 520 O O . GLY A 1 70 ? -5.795 -8.021 -5.619 1.00 81.31 70 GLY A O 1
ATOM 521 N N . ALA A 1 71 ? -6.772 -8.533 -7.562 1.00 84.44 71 ALA A N 1
ATOM 522 C CA . ALA A 1 71 ? -5.708 -7.964 -8.391 1.00 84.44 71 ALA A CA 1
ATOM 523 C C . ALA A 1 71 ? -5.588 -6.434 -8.238 1.00 84.44 71 ALA A C 1
ATOM 525 O O . ALA A 1 71 ? -4.482 -5.902 -8.120 1.00 84.44 71 ALA A O 1
ATOM 526 N N . MET A 1 72 ? -6.717 -5.716 -8.201 1.00 85.31 72 MET A N 1
ATOM 527 C CA . MET A 1 72 ? -6.727 -4.270 -7.960 1.00 85.31 72 MET A CA 1
ATOM 528 C C . MET A 1 72 ? -6.264 -3.934 -6.541 1.00 85.31 72 MET A C 1
ATOM 530 O O . MET A 1 72 ? -5.468 -3.010 -6.371 1.00 85.31 72 MET A O 1
ATOM 534 N N . ALA A 1 73 ? -6.706 -4.706 -5.543 1.00 86.19 73 ALA A N 1
ATOM 535 C CA . ALA A 1 73 ? -6.273 -4.546 -4.159 1.00 86.19 73 ALA A CA 1
ATOM 536 C C . ALA A 1 73 ? -4.750 -4.712 -4.025 1.00 86.19 73 ALA A C 1
ATOM 538 O O . ALA A 1 73 ? -4.084 -3.851 -3.450 1.00 86.19 73 ALA A O 1
ATOM 539 N N . SER A 1 74 ? -4.182 -5.755 -4.637 1.00 88.44 74 SER A N 1
ATOM 540 C CA . SER A 1 74 ? -2.735 -6.000 -4.637 1.00 88.44 74 SER A CA 1
ATOM 541 C C . SER A 1 74 ? -1.948 -4.861 -5.299 1.00 88.44 74 SER A C 1
ATOM 543 O O . SER A 1 74 ? -0.963 -4.375 -4.738 1.00 88.44 74 SER A O 1
ATOM 545 N N . LYS A 1 75 ? -2.409 -4.352 -6.451 1.00 90.31 75 LYS A N 1
ATOM 546 C CA . LYS A 1 75 ? -1.750 -3.228 -7.136 1.00 90.31 75 LYS A CA 1
ATOM 547 C C . LYS A 1 75 ? -1.798 -1.936 -6.313 1.00 90.31 75 LYS A C 1
ATOM 549 O O . LYS A 1 75 ? -0.804 -1.211 -6.257 1.00 90.31 75 LYS A O 1
ATOM 554 N N . ALA A 1 76 ? -2.922 -1.662 -5.650 1.00 90.44 76 ALA A N 1
ATOM 555 C CA . ALA A 1 76 ? -3.053 -0.521 -4.749 1.00 90.44 76 ALA A CA 1
ATOM 556 C C . ALA A 1 76 ? -2.113 -0.648 -3.536 1.00 90.44 76 ALA A C 1
ATOM 558 O O . ALA A 1 76 ? -1.415 0.307 -3.198 1.00 90.44 76 ALA A O 1
ATOM 559 N N . GLN A 1 77 ? -2.028 -1.838 -2.931 1.00 90.19 77 GLN A N 1
ATOM 560 C CA . GLN A 1 77 ? -1.110 -2.120 -1.823 1.00 90.19 77 GLN A CA 1
ATOM 561 C C . GLN A 1 77 ? 0.358 -1.937 -2.222 1.00 90.19 77 GLN A C 1
ATOM 563 O O . GLN A 1 77 ? 1.121 -1.345 -1.460 1.00 90.19 77 GLN A O 1
ATOM 568 N N . LEU A 1 78 ? 0.749 -2.378 -3.422 1.00 93.62 78 LEU A N 1
ATOM 569 C CA . LEU A 1 78 ? 2.106 -2.193 -3.941 1.00 93.62 78 LEU A CA 1
ATOM 570 C C . LEU A 1 78 ? 2.457 -0.703 -4.067 1.00 93.62 78 LEU A C 1
ATOM 572 O O . LEU A 1 78 ? 3.504 -0.264 -3.592 1.00 93.62 78 LEU A O 1
ATOM 576 N N . GLY A 1 79 ? 1.554 0.089 -4.654 1.00 94.31 79 GLY A N 1
ATOM 577 C CA . GLY A 1 79 ? 1.720 1.538 -4.773 1.00 94.31 79 GLY A CA 1
ATOM 578 C C . GLY A 1 79 ? 1.832 2.229 -3.413 1.00 94.31 79 GLY A C 1
ATOM 579 O O . GLY A 1 79 ? 2.746 3.025 -3.201 1.00 94.31 79 GLY A O 1
ATOM 580 N N . LEU A 1 80 ? 0.952 1.883 -2.468 1.00 93.94 80 LEU A N 1
ATOM 581 C CA . LEU A 1 80 ? 0.988 2.412 -1.101 1.00 93.94 80 LEU A CA 1
ATOM 582 C C . LEU A 1 80 ? 2.287 2.043 -0.377 1.00 93.94 80 LEU A C 1
ATOM 584 O O . LEU A 1 80 ? 2.906 2.914 0.232 1.00 93.94 80 LEU A O 1
ATOM 588 N N . GLY A 1 81 ? 2.729 0.788 -0.482 1.00 94.00 81 GLY A N 1
ATOM 589 C CA . GLY A 1 81 ? 3.979 0.315 0.109 1.00 94.00 81 GLY A CA 1
ATOM 590 C C . GLY A 1 81 ? 5.188 1.071 -0.438 1.00 94.00 81 GLY A C 1
ATOM 591 O O . GLY A 1 81 ? 5.987 1.598 0.335 1.00 94.00 81 GLY A O 1
ATOM 592 N N . HIS A 1 82 ? 5.288 1.217 -1.763 1.00 94.38 82 HIS A N 1
ATOM 593 C CA . HIS A 1 82 ? 6.361 1.999 -2.378 1.00 94.38 82 HIS A CA 1
ATOM 594 C C . HIS A 1 82 ? 6.338 3.464 -1.941 1.00 94.38 82 HIS A C 1
ATOM 596 O O . HIS A 1 82 ? 7.385 3.992 -1.565 1.00 94.38 82 HIS A O 1
ATOM 602 N N . SER A 1 83 ? 5.174 4.117 -1.966 1.00 93.50 83 SER A N 1
ATOM 603 C CA . SER A 1 83 ? 5.039 5.522 -1.568 1.00 93.50 83 SER A CA 1
ATOM 604 C C . SER A 1 83 ? 5.407 5.734 -0.101 1.00 93.50 83 SER A C 1
ATOM 606 O O . SER A 1 83 ? 6.192 6.631 0.210 1.00 93.50 83 SER A O 1
ATOM 608 N N . TYR A 1 84 ? 4.913 4.873 0.792 1.00 93.94 84 TYR A N 1
ATOM 609 C CA . TYR A 1 84 ? 5.227 4.932 2.217 1.00 93.94 84 TYR A CA 1
ATOM 610 C C . TYR A 1 84 ? 6.723 4.735 2.472 1.00 93.94 84 TYR A C 1
ATOM 612 O O . TYR A 1 84 ? 7.357 5.567 3.125 1.00 93.94 84 TYR A O 1
ATOM 620 N N . SER A 1 85 ? 7.313 3.671 1.918 1.00 93.12 85 SER A N 1
ATOM 621 C CA . SER A 1 85 ? 8.731 3.370 2.112 1.00 93.12 85 SER A CA 1
ATOM 622 C C . SER A 1 85 ? 9.625 4.469 1.544 1.00 93.12 85 SER A C 1
ATOM 624 O O . SER A 1 85 ? 10.545 4.901 2.236 1.00 93.12 85 SER A O 1
ATOM 626 N N . ARG A 1 86 ? 9.332 4.984 0.339 1.00 92.00 86 ARG A N 1
ATOM 627 C CA . ARG A 1 86 ? 10.080 6.095 -0.278 1.00 92.00 86 ARG A CA 1
ATOM 628 C C . ARG A 1 86 ? 10.023 7.365 0.565 1.00 92.00 86 ARG A C 1
ATOM 630 O O . ARG A 1 86 ? 11.062 7.989 0.773 1.00 92.00 86 ARG A O 1
ATOM 637 N N . ALA A 1 87 ? 8.847 7.723 1.084 1.00 92.25 87 ALA A N 1
ATOM 638 C CA . ALA A 1 87 ? 8.692 8.877 1.966 1.00 92.25 87 ALA A CA 1
ATOM 639 C C . ALA A 1 87 ? 9.467 8.689 3.280 1.00 92.25 87 ALA A C 1
ATOM 641 O O . ALA A 1 87 ? 10.161 9.602 3.730 1.00 92.25 87 ALA A O 1
ATOM 642 N N . LYS A 1 88 ? 9.414 7.485 3.866 1.00 92.00 88 LYS A N 1
ATOM 643 C CA . LYS A 1 88 ? 10.093 7.176 5.129 1.00 92.00 88 LYS A CA 1
ATOM 644 C C . LYS A 1 88 ? 11.614 7.268 5.017 1.00 92.00 88 LYS A C 1
ATOM 646 O O . LYS A 1 88 ? 12.244 7.814 5.920 1.00 92.00 88 LYS A O 1
ATOM 651 N N . VAL A 1 89 ? 12.193 6.773 3.922 1.00 92.06 89 VAL A N 1
ATOM 652 C CA . VAL A 1 89 ? 13.647 6.830 3.678 1.00 92.06 89 VAL A CA 1
ATOM 653 C C . VAL A 1 89 ? 14.103 8.141 3.031 1.00 92.06 89 VAL A C 1
ATOM 655 O O . VAL A 1 89 ? 15.290 8.297 2.766 1.00 92.06 89 VAL A O 1
ATOM 658 N N . LYS A 1 90 ? 13.182 9.090 2.785 1.00 87.50 90 LYS A N 1
ATOM 659 C CA . LYS A 1 90 ? 13.442 10.350 2.067 1.00 87.50 90 LYS A CA 1
ATOM 660 C C . LYS A 1 90 ? 14.155 10.105 0.733 1.00 87.50 90 LYS A C 1
ATOM 662 O O . LYS A 1 90 ? 15.190 10.706 0.445 1.00 87.50 90 LYS A O 1
ATOM 667 N N . PHE A 1 91 ? 13.614 9.179 -0.056 1.00 84.62 91 PHE A N 1
ATOM 668 C CA . PHE A 1 91 ? 14.182 8.807 -1.347 1.00 84.62 91 PHE A CA 1
ATOM 669 C C . PHE A 1 91 ? 14.327 10.042 -2.244 1.00 84.62 91 PHE A C 1
ATOM 671 O O . PHE A 1 91 ? 13.348 10.737 -2.514 1.00 84.62 91 PHE A O 1
ATOM 678 N N . ASN A 1 92 ? 15.549 10.309 -2.699 1.00 84.94 92 ASN A N 1
ATOM 679 C CA . ASN A 1 92 ? 15.867 11.465 -3.524 1.00 84.94 92 ASN A CA 1
ATOM 680 C C . ASN A 1 92 ? 16.234 11.000 -4.933 1.00 84.94 92 ASN A C 1
ATOM 682 O O . ASN A 1 92 ? 17.241 10.321 -5.110 1.00 84.94 92 ASN A O 1
ATOM 686 N N . ILE A 1 93 ? 15.440 11.408 -5.924 1.00 78.75 93 ILE A N 1
ATOM 687 C CA . ILE A 1 93 ? 15.636 11.055 -7.337 1.00 78.75 93 ILE A CA 1
ATOM 688 C C . ILE A 1 93 ? 16.966 11.616 -7.868 1.00 78.75 93 ILE A C 1
ATOM 690 O O . ILE A 1 93 ? 17.619 10.970 -8.677 1.00 78.75 93 ILE A O 1
ATOM 694 N N . HIS A 1 94 ? 17.434 12.755 -7.350 1.00 82.38 94 HIS A N 1
ATOM 695 C CA . HIS A 1 94 ? 18.723 13.344 -7.730 1.00 82.38 94 HIS A CA 1
ATOM 696 C C . HIS A 1 94 ? 19.941 12.550 -7.235 1.00 82.38 94 HIS A C 1
ATOM 698 O O . HIS A 1 94 ? 21.063 12.873 -7.602 1.00 82.38 94 HIS A O 1
ATOM 704 N N . ARG A 1 95 ? 19.740 11.534 -6.386 1.00 82.69 95 ARG A N 1
ATOM 705 C CA . ARG A 1 95 ? 20.791 10.614 -5.919 1.00 82.69 95 ARG A CA 1
ATOM 706 C C . ARG A 1 95 ? 20.659 9.219 -6.543 1.00 82.69 95 ARG A C 1
ATOM 708 O O . ARG A 1 95 ? 21.131 8.246 -5.964 1.00 82.69 95 ARG A O 1
ATOM 715 N N . VAL A 1 96 ? 19.938 9.103 -7.660 1.00 87.81 96 VAL A N 1
ATOM 716 C CA . VAL A 1 96 ? 19.696 7.833 -8.351 1.00 87.81 96 VAL A CA 1
ATOM 717 C C . VAL A 1 96 ? 20.573 7.751 -9.594 1.00 87.81 96 VAL A C 1
ATOM 719 O O . VAL A 1 96 ? 20.296 8.395 -10.601 1.00 87.81 96 VAL A O 1
ATOM 722 N N . ASP A 1 97 ? 21.570 6.871 -9.557 1.00 91.50 97 ASP A N 1
ATOM 723 C CA . ASP A 1 97 ? 22.544 6.719 -10.651 1.00 91.50 97 ASP A CA 1
ATOM 724 C C . ASP A 1 97 ? 22.034 5.838 -11.802 1.00 91.50 97 ASP A C 1
ATOM 726 O O . ASP A 1 97 ? 22.689 5.691 -12.833 1.00 91.50 97 ASP A O 1
ATOM 730 N N . ASN A 1 98 ? 20.828 5.276 -11.668 1.00 91.38 98 ASN A N 1
ATOM 731 C CA . ASN A 1 98 ? 20.252 4.385 -12.672 1.00 91.38 98 ASN A CA 1
ATOM 732 C C . ASN A 1 98 ? 20.096 5.068 -14.042 1.00 91.38 98 ASN A C 1
ATOM 734 O O . ASN A 1 98 ? 20.315 4.434 -15.069 1.00 91.38 98 ASN A O 1
ATOM 738 N N . MET A 1 99 ? 19.773 6.367 -14.072 1.00 90.75 99 MET A N 1
ATOM 739 C CA . MET A 1 99 ? 19.679 7.120 -15.330 1.00 90.75 99 MET A CA 1
ATOM 740 C C . MET A 1 99 ? 21.042 7.268 -16.016 1.00 90.75 99 MET A C 1
ATOM 742 O O . MET A 1 99 ? 21.117 7.196 -17.239 1.00 90.75 99 MET A O 1
ATOM 746 N N . ILE A 1 100 ? 22.116 7.437 -15.240 1.00 92.50 100 ILE A N 1
ATOM 747 C CA . ILE A 1 100 ? 23.480 7.582 -15.763 1.00 92.50 100 ILE A CA 1
ATOM 748 C C . ILE A 1 100 ? 23.949 6.248 -16.348 1.00 92.50 100 ILE A C 1
ATOM 750 O O . ILE A 1 100 ? 24.395 6.207 -17.491 1.00 92.50 100 ILE A O 1
ATOM 754 N N . ILE A 1 101 ? 23.762 5.149 -15.608 1.00 94.44 101 ILE A N 1
ATOM 755 C CA . ILE A 1 101 ? 24.114 3.793 -16.060 1.00 94.44 101 ILE A CA 1
ATOM 756 C C . ILE A 1 101 ? 23.391 3.455 -17.370 1.00 94.44 101 ILE A C 1
ATOM 758 O O . ILE A 1 101 ? 24.018 3.003 -18.326 1.00 94.44 101 ILE A O 1
ATOM 762 N N . GLN A 1 102 ? 22.081 3.716 -17.436 1.00 95.12 102 GLN A N 1
ATOM 763 C CA . GLN A 1 102 ? 21.290 3.467 -18.643 1.00 95.12 102 GLN A CA 1
ATOM 764 C C . GLN A 1 102 ? 21.722 4.352 -19.820 1.00 95.12 102 GLN A C 1
ATOM 766 O O . GLN A 1 102 ? 21.750 3.876 -20.951 1.00 95.12 102 GLN A O 1
ATOM 771 N N . SER A 1 103 ? 22.096 5.610 -19.568 1.00 96.00 103 SER A N 1
ATOM 772 C CA . SER A 1 103 ? 22.552 6.531 -20.619 1.00 96.00 103 SER A CA 1
ATOM 773 C C . SER A 1 103 ? 23.899 6.117 -21.215 1.00 96.00 103 SER A C 1
ATOM 775 O O . SER A 1 103 ? 24.055 6.162 -22.430 1.00 96.00 103 SER A O 1
ATOM 777 N N . ILE A 1 104 ? 24.850 5.670 -20.386 1.00 97.06 104 ILE A N 1
ATOM 778 C CA . ILE A 1 104 ? 26.153 5.165 -20.855 1.00 97.06 104 ILE A CA 1
ATOM 779 C C . ILE A 1 104 ? 25.960 3.895 -21.687 1.00 97.06 104 ILE A C 1
ATOM 781 O O . ILE A 1 104 ? 26.477 3.804 -22.794 1.00 97.06 104 ILE A O 1
ATOM 785 N N . ALA A 1 105 ? 25.153 2.950 -21.197 1.00 97.19 105 ALA A N 1
ATOM 786 C CA . ALA A 1 105 ? 24.855 1.723 -21.934 1.00 97.19 105 ALA A CA 1
ATOM 787 C C . ALA A 1 105 ? 24.205 2.004 -23.301 1.00 97.19 105 ALA A C 1
ATOM 789 O O . ALA A 1 105 ? 24.488 1.313 -24.279 1.00 97.19 105 ALA A O 1
ATOM 790 N N . LEU A 1 106 ? 23.343 3.022 -23.375 1.00 97.38 106 LEU A N 1
ATOM 791 C CA . LEU A 1 106 ? 22.708 3.439 -24.620 1.00 97.38 106 LEU A CA 1
ATOM 792 C C . LEU A 1 106 ? 23.711 4.099 -25.577 1.00 97.38 106 LEU A C 1
ATOM 794 O O . LEU A 1 106 ? 23.679 3.796 -26.767 1.00 97.38 106 LEU A O 1
ATOM 798 N N . LEU A 1 107 ? 24.615 4.945 -25.073 1.00 97.62 107 LEU A N 1
ATOM 799 C CA . LEU A 1 107 ? 25.691 5.545 -25.872 1.00 97.62 107 LEU A CA 1
ATOM 800 C C . LEU A 1 107 ? 26.609 4.478 -26.484 1.00 97.62 107 LEU A C 1
ATOM 802 O O . LEU A 1 107 ? 26.797 4.471 -27.697 1.00 97.62 107 LEU A O 1
ATOM 806 N N . ASP A 1 108 ? 27.083 3.522 -25.682 1.00 96.94 108 ASP A N 1
ATOM 807 C CA . ASP A 1 108 ? 27.944 2.431 -26.163 1.00 96.94 108 ASP A CA 1
ATOM 808 C C . ASP A 1 108 ? 27.263 1.579 -27.246 1.00 96.94 108 ASP A C 1
ATOM 810 O O . ASP A 1 108 ? 27.913 1.088 -28.176 1.00 96.94 108 ASP A O 1
ATOM 814 N N . GLN A 1 109 ? 25.951 1.361 -27.114 1.00 96.69 109 GLN A N 1
ATOM 815 C CA . GLN A 1 109 ? 25.173 0.618 -28.100 1.00 96.69 109 GLN A CA 1
ATOM 816 C C . GLN A 1 109 ? 25.037 1.409 -29.406 1.00 96.69 109 GLN A C 1
ATOM 818 O O . GLN A 1 109 ? 25.271 0.852 -30.478 1.00 96.69 109 GLN A O 1
ATOM 823 N N . LEU A 1 110 ? 24.731 2.708 -29.319 1.00 97.00 110 LEU A N 1
ATOM 824 C CA . LEU A 1 110 ? 24.627 3.576 -30.491 1.00 97.00 110 LEU A CA 1
ATOM 825 C C . LEU A 1 110 ? 25.952 3.688 -31.245 1.00 97.00 110 LEU A C 1
ATOM 827 O O . LEU A 1 110 ? 25.943 3.616 -32.471 1.00 97.00 110 LEU A O 1
ATOM 831 N N . ASP A 1 111 ? 27.084 3.791 -30.551 1.00 96.44 111 ASP A N 1
ATOM 832 C CA . ASP A 1 111 ? 28.397 3.868 -31.199 1.00 96.44 111 ASP A CA 1
ATOM 833 C C . ASP A 1 111 ? 28.709 2.602 -32.014 1.00 96.44 111 ASP A C 1
ATOM 835 O O . ASP A 1 111 ? 29.198 2.673 -33.148 1.00 96.44 111 ASP A O 1
ATOM 839 N N . LYS A 1 112 ? 28.391 1.417 -31.480 1.00 95.75 112 LYS A N 1
ATOM 840 C CA . LYS A 1 112 ? 28.547 0.146 -32.212 1.00 95.75 112 LYS A CA 1
ATOM 841 C C . LYS A 1 112 ? 27.614 0.062 -33.414 1.00 95.75 112 LYS A C 1
ATOM 843 O O . LYS A 1 112 ? 28.037 -0.388 -34.486 1.00 95.75 112 LYS A O 1
ATOM 848 N N . ASP A 1 113 ? 26.369 0.489 -33.240 1.00 95.69 113 ASP A N 1
ATOM 849 C CA . ASP A 1 113 ? 25.353 0.438 -34.286 1.00 95.69 113 ASP A CA 1
ATOM 850 C C . ASP A 1 113 ? 25.701 1.407 -35.424 1.00 95.69 113 ASP A C 1
ATOM 852 O O . ASP A 1 113 ? 25.704 0.999 -36.584 1.00 95.69 113 ASP A O 1
ATOM 856 N N . ILE A 1 114 ? 26.112 2.644 -35.116 1.00 96.12 114 ILE A N 1
ATOM 857 C CA . ILE A 1 114 ? 26.569 3.638 -36.102 1.00 96.12 114 ILE A CA 1
ATOM 858 C C . ILE A 1 114 ? 27.744 3.100 -36.915 1.00 96.12 114 ILE A C 1
ATOM 860 O O . ILE A 1 114 ? 27.725 3.185 -38.143 1.00 96.12 114 ILE A O 1
ATOM 864 N N . ASN A 1 115 ? 28.748 2.513 -36.262 1.00 95.06 115 ASN A N 1
ATOM 865 C CA . ASN A 1 115 ? 29.896 1.938 -36.963 1.00 95.06 115 ASN A CA 1
ATOM 866 C C . ASN A 1 115 ? 29.483 0.775 -37.870 1.00 95.06 115 ASN A C 1
ATOM 868 O O . ASN A 1 115 ? 29.906 0.699 -39.022 1.00 95.06 115 ASN A O 1
ATOM 872 N N . THR A 1 116 ? 28.622 -0.115 -37.378 1.00 94.50 116 THR A N 1
ATOM 873 C CA . THR A 1 116 ? 28.136 -1.261 -38.156 1.00 94.50 116 THR A CA 1
ATOM 874 C C . THR A 1 116 ? 27.302 -0.819 -39.355 1.00 94.50 116 THR A C 1
ATOM 876 O O . THR A 1 116 ? 27.459 -1.378 -40.440 1.00 94.50 116 THR A O 1
ATOM 879 N N . PHE A 1 117 ? 26.437 0.183 -39.188 1.00 94.50 117 PHE A N 1
ATOM 880 C CA . PHE A 1 117 ? 25.655 0.744 -40.286 1.00 94.50 117 PHE A CA 1
ATOM 881 C C . PHE A 1 117 ? 26.541 1.480 -41.288 1.00 94.50 117 PHE A C 1
ATOM 883 O O . PHE A 1 117 ? 26.377 1.274 -42.483 1.00 94.50 117 PHE A O 1
ATOM 890 N N . SER A 1 118 ? 27.525 2.250 -40.822 1.00 92.62 118 SER A N 1
ATOM 891 C CA . SER A 1 118 ? 28.451 2.982 -41.694 1.00 92.62 118 SER A CA 1
ATOM 892 C C . SER A 1 118 ? 29.361 2.055 -42.504 1.00 92.62 118 SER A C 1
ATOM 894 O O . SER A 1 118 ? 29.693 2.381 -43.632 1.00 92.62 118 SER A O 1
ATOM 896 N N . MET A 1 119 ? 29.746 0.892 -41.960 1.00 90.75 119 MET A N 1
ATOM 897 C CA . MET A 1 119 ? 30.508 -0.130 -42.697 1.00 90.75 119 MET A CA 1
ATOM 898 C C . MET A 1 119 ? 29.661 -0.944 -43.688 1.00 90.75 119 MET A C 1
ATOM 900 O O . MET A 1 119 ? 30.224 -1.619 -44.547 1.00 90.75 119 MET A O 1
ATOM 904 N N . ARG A 1 120 ? 28.333 -0.978 -43.520 1.00 84.75 120 ARG A N 1
ATOM 905 C CA . ARG A 1 120 ? 27.406 -1.763 -44.360 1.00 84.75 120 ARG A CA 1
ATOM 906 C C . ARG A 1 120 ? 26.677 -0.930 -45.421 1.00 84.75 120 ARG A C 1
ATOM 908 O O . ARG A 1 120 ? 25.931 -1.517 -46.204 1.00 84.75 120 ARG A O 1
ATOM 915 N N . ILE A 1 121 ? 26.857 0.388 -45.412 1.00 63.06 121 ILE A N 1
ATOM 916 C CA . ILE A 1 121 ? 26.521 1.301 -46.515 1.00 63.06 121 ILE A CA 1
ATOM 917 C C . ILE A 1 121 ? 27.673 1.270 -47.518 1.00 63.06 121 ILE A C 1
ATOM 919 O O . ILE A 1 121 ? 27.373 1.241 -48.731 1.00 63.06 121 ILE A O 1
#

Sequence (121 aa):
IIHDDLKAFVEANVPTGKKKSKVLLGVADSKIGAAIQESLNICCDSGGVILEVLRGIRMHFDKMIKGLTGAMASKAQLGLGHSYSRAKVKFNIHRVDNMIIQSIALLDQLDKDINTFSMRI

Radius of gyration: 26.27 Å; chains: 1; bounding box: 61×27×72 Å